Protein AF-A0AAX1TVB1-F1 (afdb_monomer_lite)

Structure (mmCIF, N/CA/C/O backbone):
data_AF-A0AAX1TVB1-F1
#
_entry.id   AF-A0AAX1TVB1-F1
#
loop_
_atom_site.group_PDB
_atom_site.id
_atom_site.type_symbol
_atom_site.label_atom_id
_atom_site.label_alt_id
_atom_site.label_comp_id
_atom_site.label_asym_id
_atom_site.label_entity_id
_atom_site.label_seq_id
_atom_site.pdbx_PDB_ins_code
_atom_site.Cartn_x
_atom_site.Cartn_y
_atom_site.Cartn_z
_atom_site.occupancy
_atom_site.B_iso_or_equiv
_atom_site.auth_seq_id
_atom_site.auth_comp_id
_atom_site.auth_asym_id
_atom_site.auth_atom_id
_atom_site.pdbx_PDB_model_num
ATOM 1 N N . MET A 1 1 ? 6.735 -34.159 29.249 1.00 40.66 1 MET A N 1
ATOM 2 C CA . MET A 1 1 ? 6.023 -34.381 27.971 1.00 40.66 1 MET A CA 1
ATOM 3 C C . MET A 1 1 ? 5.831 -33.044 27.281 1.00 40.66 1 MET A C 1
ATOM 5 O O . MET A 1 1 ? 5.299 -32.122 27.881 1.00 40.66 1 MET A O 1
ATOM 9 N N . LYS A 1 2 ? 6.377 -32.949 26.067 1.00 43.09 2 LYS A N 1
ATOM 10 C CA . LYS A 1 2 ? 6.457 -31.773 25.194 1.00 43.09 2 LYS A CA 1
ATOM 11 C C . LYS A 1 2 ? 5.076 -31.185 24.903 1.00 43.09 2 LYS A C 1
ATOM 13 O O . LYS A 1 2 ? 4.236 -31.921 24.396 1.00 43.09 2 LYS A O 1
ATOM 18 N N . LYS A 1 3 ? 4.893 -29.876 25.091 1.00 43.88 3 LYS A N 1
ATOM 19 C CA . LYS A 1 3 ? 3.919 -29.081 24.323 1.00 43.88 3 LYS A CA 1
ATOM 20 C C . LYS A 1 3 ? 4.530 -27.722 23.971 1.00 43.88 3 LYS A C 1
ATOM 22 O O . LYS A 1 3 ? 4.463 -26.769 24.728 1.00 43.88 3 LYS A O 1
ATOM 27 N N . LEU A 1 4 ? 5.207 -27.762 22.823 1.00 43.19 4 LEU A N 1
ATOM 28 C CA . LEU A 1 4 ? 5.405 -26.709 21.830 1.00 43.19 4 LEU A CA 1
ATOM 29 C C . LEU 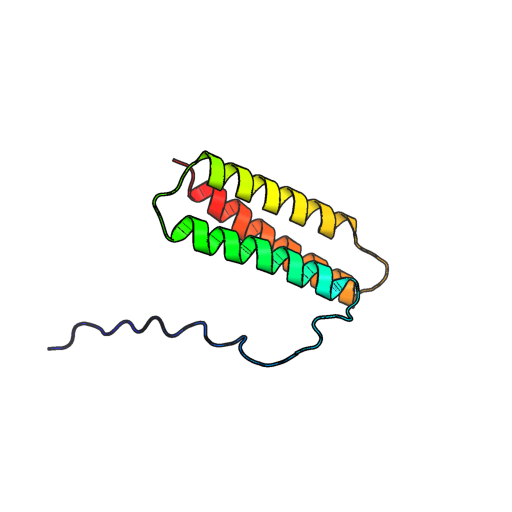A 1 4 ? 5.793 -25.304 22.322 1.00 43.19 4 LEU A C 1
ATOM 31 O O . LEU A 1 4 ? 4.976 -24.397 22.436 1.00 43.19 4 LEU A O 1
ATOM 35 N N . LEU A 1 5 ? 7.109 -25.114 22.401 1.00 46.47 5 LEU A N 1
ATOM 36 C CA . LEU A 1 5 ? 7.774 -23.939 21.843 1.00 46.47 5 LEU A CA 1
ATOM 37 C C . LEU A 1 5 ? 7.309 -23.733 20.389 1.00 46.47 5 LEU A C 1
ATOM 39 O O . LEU A 1 5 ? 7.795 -24.419 19.490 1.00 46.47 5 LEU A O 1
ATOM 43 N N . ILE A 1 6 ? 6.390 -22.800 20.146 1.00 51.59 6 ILE A N 1
ATOM 44 C CA . ILE A 1 6 ? 6.279 -22.154 18.832 1.00 51.59 6 ILE A CA 1
ATOM 45 C C . ILE A 1 6 ? 7.033 -20.836 18.945 1.00 51.59 6 ILE A C 1
ATOM 47 O O . ILE A 1 6 ? 6.487 -19.784 19.262 1.00 51.59 6 ILE A O 1
ATOM 51 N N . MET A 1 7 ? 8.340 -20.947 18.724 1.00 44.00 7 MET A N 1
ATOM 52 C CA . MET A 1 7 ? 9.188 -19.843 18.310 1.00 44.00 7 MET A CA 1
ATOM 53 C C . MET A 1 7 ? 8.590 -19.259 17.026 1.00 44.00 7 MET A C 1
ATOM 55 O O . MET A 1 7 ? 8.747 -19.841 15.952 1.00 44.00 7 MET A O 1
ATOM 59 N N . ILE A 1 8 ? 7.917 -18.110 17.112 1.00 52.91 8 ILE A N 1
ATOM 60 C CA . ILE A 1 8 ? 7.695 -17.252 15.943 1.00 52.91 8 ILE A CA 1
ATOM 61 C C . ILE A 1 8 ? 9.048 -16.606 15.631 1.00 52.91 8 ILE A C 1
ATOM 63 O O . ILE A 1 8 ? 9.350 -15.475 15.993 1.00 52.91 8 ILE A O 1
ATOM 67 N N . ALA A 1 9 ? 9.904 -17.412 15.010 1.00 48.25 9 ALA A N 1
ATOM 68 C CA . ALA A 1 9 ? 11.192 -17.045 14.454 1.00 48.25 9 ALA A CA 1
ATOM 69 C C . ALA A 1 9 ? 11.077 -17.064 12.927 1.00 48.25 9 ALA A C 1
ATOM 71 O O . ALA A 1 9 ? 11.721 -17.863 12.263 1.00 48.25 9 ALA A O 1
ATOM 72 N N . ILE A 1 10 ? 10.216 -16.204 12.381 1.00 53.50 10 ILE A N 1
ATOM 73 C CA . ILE A 1 10 ? 10.246 -15.749 10.984 1.00 53.50 10 ILE A CA 1
ATOM 74 C C . ILE A 1 10 ? 9.670 -14.326 11.040 1.00 53.50 10 ILE A C 1
ATOM 76 O O . ILE A 1 10 ? 8.468 -14.156 11.183 1.00 53.50 10 ILE A O 1
ATOM 80 N N . LEU A 1 11 ? 10.483 -13.272 11.141 1.00 44.62 11 LEU A N 1
ATOM 81 C CA . LEU A 1 11 ? 10.937 -12.559 9.945 1.00 44.62 11 LEU A CA 1
ATOM 82 C C . LEU A 1 11 ? 12.163 -11.660 10.238 1.00 44.62 11 LEU A C 1
ATOM 84 O O . LEU A 1 11 ? 12.177 -10.470 9.941 1.00 44.62 11 LEU A O 1
ATOM 88 N N . MET A 1 12 ? 13.242 -12.220 10.788 1.00 46.50 12 MET A N 1
ATOM 89 C CA . MET A 1 12 ? 14.567 -11.605 10.628 1.00 46.50 12 MET A CA 1
ATOM 90 C C . MET A 1 12 ? 15.163 -12.062 9.294 1.00 46.50 12 MET A C 1
ATOM 92 O O . MET A 1 12 ? 15.974 -12.975 9.278 1.00 46.50 12 MET A O 1
ATOM 96 N N . MET A 1 13 ? 14.727 -11.470 8.175 1.00 50.28 13 MET A N 1
ATOM 97 C CA . MET A 1 13 ? 15.453 -11.493 6.889 1.00 50.28 13 MET A CA 1
ATOM 98 C C . MET A 1 13 ? 15.118 -10.271 6.011 1.00 50.28 13 MET A C 1
ATOM 100 O O . MET A 1 13 ? 14.850 -10.399 4.825 1.00 50.28 13 MET A O 1
ATOM 104 N N . THR A 1 14 ? 15.183 -9.067 6.588 1.00 53.97 14 THR A N 1
ATOM 105 C CA . THR A 1 14 ? 15.621 -7.847 5.869 1.00 53.97 14 THR A CA 1
ATOM 106 C C . THR A 1 14 ? 16.378 -6.926 6.830 1.00 53.97 14 THR A C 1
ATOM 108 O O . THR A 1 14 ? 16.078 -5.744 6.966 1.00 53.97 14 THR A O 1
ATOM 111 N N . GLY A 1 15 ? 17.333 -7.493 7.563 1.00 53.50 15 GLY A N 1
ATOM 112 C CA . GLY A 1 15 ? 18.345 -6.736 8.287 1.00 53.50 15 GLY A CA 1
ATOM 113 C C . GLY A 1 15 ? 19.675 -6.891 7.570 1.00 53.50 15 GLY A C 1
ATOM 114 O O . GLY A 1 15 ? 20.463 -7.724 7.984 1.00 53.50 15 GLY A O 1
ATOM 115 N N . CYS A 1 16 ? 19.880 -6.138 6.487 1.00 40.97 16 CYS A N 1
ATOM 116 C CA . CYS A 1 16 ? 21.195 -5.801 5.936 1.00 40.97 16 CYS A CA 1
ATOM 117 C C . CYS A 1 16 ? 21.055 -4.553 5.047 1.00 40.97 16 CYS A C 1
ATOM 119 O O . CYS A 1 16 ? 20.421 -4.595 3.998 1.00 40.97 16 CYS A O 1
ATOM 121 N N . SER A 1 17 ? 21.673 -3.467 5.514 1.00 43.19 17 SER A N 1
ATOM 122 C CA . SER A 1 17 ? 22.474 -2.540 4.705 1.00 43.19 17 SER A CA 1
ATOM 123 C C . SER A 1 17 ? 21.771 -1.739 3.599 1.00 43.19 17 SER A C 1
ATOM 125 O O . SER A 1 17 ? 21.630 -2.187 2.469 1.00 43.19 17 SER A O 1
ATOM 127 N N . ASN A 1 18 ? 21.443 -0.477 3.890 1.00 35.69 18 ASN A N 1
ATOM 128 C CA . ASN A 1 18 ? 22.297 0.615 3.415 1.00 35.69 18 ASN A CA 1
ATOM 129 C C . ASN A 1 18 ? 21.849 1.967 3.964 1.00 35.69 18 ASN A C 1
ATOM 131 O O . ASN A 1 18 ? 20.707 2.408 3.825 1.00 35.69 18 ASN A O 1
ATOM 135 N N . LEU A 1 19 ? 22.835 2.649 4.526 1.00 39.88 19 LEU A N 1
ATOM 136 C CA . LEU A 1 19 ? 22.839 4.035 4.954 1.00 39.88 19 LEU A CA 1
ATOM 137 C C . LEU A 1 19 ? 22.839 4.993 3.743 1.00 39.88 19 LEU A C 1
ATOM 139 O O . LEU A 1 19 ? 23.439 6.055 3.797 1.00 39.88 19 LEU A O 1
ATOM 143 N N . ASP A 1 20 ? 22.132 4.665 2.659 1.00 40.44 20 ASP A N 1
ATOM 144 C CA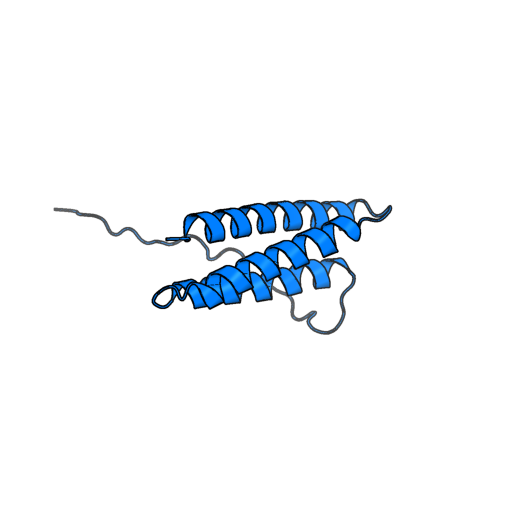 . ASP A 1 20 ? 21.981 5.538 1.488 1.00 40.44 20 ASP A CA 1
ATOM 145 C C . ASP A 1 20 ? 20.888 6.589 1.730 1.00 40.44 20 ASP A C 1
ATOM 147 O O . ASP A 1 20 ? 20.232 7.038 0.802 1.00 40.44 20 ASP A O 1
ATOM 151 N N . PHE A 1 21 ? 20.604 6.960 2.984 1.00 46.69 21 PHE A N 1
ATOM 152 C CA . PHE A 1 21 ? 19.366 7.602 3.448 1.00 46.69 21 PHE A CA 1
ATOM 153 C C . PHE A 1 21 ? 19.024 8.946 2.761 1.00 46.69 21 PHE A C 1
ATOM 155 O O . PHE A 1 21 ? 17.837 9.225 2.589 1.00 46.69 21 PHE A O 1
ATOM 162 N N . PHE A 1 22 ? 19.986 9.685 2.194 1.00 39.06 22 PHE A N 1
ATOM 163 C CA . PHE A 1 22 ? 19.747 11.030 1.631 1.00 39.06 22 PHE A CA 1
ATOM 164 C C . PHE A 1 22 ? 19.975 11.219 0.122 1.00 39.06 22 PHE A C 1
ATOM 166 O O . PHE A 1 22 ? 19.750 12.311 -0.388 1.00 39.06 22 PHE A O 1
ATOM 173 N N . GLY A 1 23 ? 20.322 10.169 -0.620 1.00 47.19 23 GLY A N 1
ATOM 174 C CA . GLY A 1 23 ? 20.204 10.151 -2.081 1.00 47.19 23 GLY A CA 1
ATOM 175 C C . GLY A 1 23 ? 19.247 9.035 -2.472 1.00 47.19 23 GLY A C 1
ATOM 176 O O . GLY A 1 23 ? 19.246 7.982 -1.838 1.00 47.19 23 GLY A O 1
ATOM 177 N N . GLY A 1 24 ? 18.375 9.201 -3.458 1.00 52.97 24 GLY A N 1
ATOM 178 C CA . GLY A 1 24 ? 17.724 8.004 -3.985 1.00 52.97 24 GLY A CA 1
ATOM 179 C C . GLY A 1 24 ? 16.539 8.265 -4.873 1.00 52.97 24 GLY A C 1
ATOM 180 O O . GLY A 1 24 ? 15.578 8.912 -4.469 1.00 52.97 24 GLY A O 1
ATOM 181 N N . GLY A 1 25 ? 16.640 7.719 -6.081 1.00 76.94 25 GLY A N 1
ATOM 182 C CA . GLY A 1 25 ? 15.662 7.846 -7.146 1.00 76.94 25 GLY A CA 1
ATOM 183 C C . GLY A 1 25 ? 14.269 7.314 -6.807 1.00 76.94 25 GLY A C 1
ATOM 184 O O . GLY A 1 25 ? 13.957 6.877 -5.698 1.00 76.94 25 GLY A O 1
ATOM 185 N N . LYS A 1 26 ? 13.409 7.362 -7.824 1.00 85.50 26 LYS A N 1
ATOM 186 C CA . LYS A 1 26 ? 11.959 7.142 -7.728 1.00 85.50 26 LYS A CA 1
ATOM 187 C C . LYS A 1 26 ? 11.576 5.842 -7.006 1.00 85.50 26 LYS A C 1
ATOM 189 O O . LYS A 1 26 ? 10.594 5.839 -6.269 1.00 85.50 26 LYS A O 1
ATOM 194 N N . GLU A 1 27 ? 12.352 4.769 -7.155 1.00 89.06 27 GLU A N 1
ATOM 195 C CA . GLU A 1 27 ? 12.121 3.494 -6.461 1.00 89.06 27 GLU A CA 1
ATOM 196 C C . GLU A 1 27 ? 12.214 3.615 -4.944 1.00 89.06 27 GLU A C 1
ATOM 198 O O . GLU A 1 27 ? 11.348 3.131 -4.221 1.00 89.06 27 GLU A O 1
ATOM 203 N N . LYS A 1 28 ? 13.245 4.294 -4.439 1.00 89.88 28 LYS A N 1
ATOM 204 C CA . LYS A 1 28 ? 13.446 4.450 -2.999 1.00 89.88 28 LYS A CA 1
ATOM 205 C C . LYS A 1 28 ? 12.281 5.197 -2.365 1.00 89.88 28 LYS A C 1
ATOM 207 O O . LYS A 1 28 ? 11.859 4.845 -1.268 1.00 89.88 28 LYS A O 1
ATOM 212 N N . ASN A 1 29 ? 11.722 6.183 -3.069 1.00 91.69 29 ASN A N 1
ATOM 213 C CA . ASN A 1 29 ? 10.535 6.882 -2.594 1.00 91.69 29 ASN A CA 1
ATOM 214 C C . ASN A 1 29 ? 9.324 5.939 -2.476 1.00 91.69 29 ASN A C 1
ATOM 216 O O . ASN A 1 29 ? 8.657 5.940 -1.443 1.00 91.69 29 ASN A O 1
ATOM 220 N N . VAL A 1 30 ? 9.095 5.079 -3.480 1.00 94.81 30 VAL A N 1
ATOM 221 C CA . VAL A 1 30 ? 8.044 4.041 -3.440 1.00 94.81 30 VAL A CA 1
ATOM 222 C C . VAL A 1 30 ? 8.217 3.152 -2.206 1.00 94.81 30 VAL A C 1
ATOM 224 O O . VAL A 1 30 ? 7.261 2.976 -1.447 1.00 94.81 30 VAL A O 1
ATOM 227 N N . LYS A 1 31 ? 9.436 2.651 -1.961 1.00 95.25 31 LYS A N 1
ATOM 228 C CA . LYS A 1 31 ? 9.737 1.773 -0.818 1.00 95.25 31 LYS A CA 1
ATOM 229 C C . LYS A 1 31 ? 9.552 2.491 0.523 1.00 95.25 31 LYS A C 1
ATOM 231 O O . LYS A 1 31 ? 8.897 1.964 1.417 1.00 95.25 31 LYS A O 1
ATOM 236 N N . ASN A 1 32 ? 10.085 3.706 0.653 1.00 95.19 32 ASN A N 1
ATOM 237 C CA . ASN A 1 32 ? 10.055 4.478 1.896 1.00 95.19 32 ASN A CA 1
ATOM 238 C C . ASN A 1 32 ? 8.637 4.844 2.332 1.00 95.19 32 ASN A C 1
ATOM 240 O O . ASN A 1 32 ? 8.302 4.729 3.511 1.00 95.19 32 ASN A O 1
ATOM 244 N N . GLU A 1 33 ? 7.803 5.306 1.403 1.00 96.19 33 GLU A N 1
ATOM 245 C CA . GLU A 1 33 ? 6.421 5.648 1.724 1.00 96.19 33 GLU A CA 1
ATOM 246 C C . GLU A 1 33 ? 5.619 4.421 2.170 1.00 96.19 33 GLU A C 1
ATOM 248 O O . GLU A 1 33 ? 4.918 4.486 3.181 1.00 96.19 33 GLU A O 1
ATOM 253 N N . TYR A 1 34 ? 5.783 3.283 1.487 1.00 97.88 34 TYR A N 1
ATOM 254 C CA . TYR A 1 34 ? 5.151 2.030 1.898 1.00 97.88 34 TYR A CA 1
ATOM 255 C C . TYR A 1 34 ? 5.593 1.584 3.293 1.00 97.88 34 TYR A C 1
ATOM 257 O O . TYR A 1 34 ? 4.760 1.175 4.103 1.00 97.88 34 TYR A O 1
ATOM 265 N N . SER A 1 35 ? 6.891 1.676 3.599 1.00 97.12 35 SER A N 1
ATOM 266 C CA . SER A 1 35 ? 7.411 1.314 4.921 1.00 97.12 35 SER A CA 1
ATOM 267 C C . SER A 1 35 ? 6.794 2.174 6.023 1.00 97.12 35 SER A C 1
ATOM 269 O O . SER A 1 35 ? 6.402 1.644 7.059 1.00 97.12 35 SER A O 1
ATOM 271 N N . LYS A 1 36 ? 6.613 3.482 5.792 1.00 97.31 36 LYS A N 1
ATOM 272 C CA . LYS A 1 36 ? 5.927 4.369 6.749 1.00 97.31 36 LYS A CA 1
ATOM 273 C C . LYS A 1 36 ? 4.479 3.941 6.999 1.00 97.31 36 LYS A C 1
ATOM 275 O O . LYS A 1 36 ? 4.032 3.974 8.143 1.00 97.31 36 LYS A O 1
ATOM 280 N N . LEU A 1 37 ? 3.750 3.541 5.955 1.00 98.00 37 LEU A N 1
ATOM 281 C CA . LEU A 1 37 ? 2.382 3.032 6.098 1.00 98.00 37 LEU A CA 1
ATOM 282 C C . LEU A 1 37 ? 2.343 1.681 6.819 1.00 98.00 37 LEU A C 1
ATOM 284 O O . LEU A 1 37 ? 1.482 1.470 7.667 1.00 98.00 37 LEU A O 1
ATOM 288 N N . SER A 1 38 ? 3.302 0.798 6.542 1.00 95.88 38 SER A N 1
ATOM 289 C CA . SER A 1 38 ? 3.402 -0.507 7.209 1.00 95.88 38 SER A CA 1
ATOM 290 C C . SER A 1 38 ? 3.675 -0.360 8.707 1.00 95.88 38 SER A C 1
ATOM 292 O O . SER A 1 38 ? 2.959 -0.950 9.501 1.00 95.88 38 SER A O 1
ATOM 294 N N . ILE A 1 39 ? 4.595 0.524 9.105 1.00 97.06 39 ILE A N 1
ATOM 295 C CA . ILE A 1 39 ? 4.857 0.821 10.526 1.00 97.06 39 ILE A CA 1
ATOM 296 C C . ILE A 1 39 ? 3.603 1.363 11.225 1.00 97.06 39 ILE A C 1
ATOM 298 O O . ILE A 1 39 ? 3.351 1.072 12.391 1.00 97.06 39 ILE A O 1
ATOM 302 N N . ARG A 1 40 ? 2.798 2.176 10.530 1.00 95.81 40 ARG A N 1
ATOM 303 C CA . ARG A 1 40 ? 1.526 2.665 11.080 1.00 95.81 40 ARG A CA 1
ATOM 304 C C . ARG A 1 40 ? 0.507 1.546 11.271 1.00 95.81 40 ARG A C 1
ATOM 306 O O . ARG A 1 40 ? -0.269 1.635 12.215 1.00 95.81 40 ARG A O 1
ATOM 313 N N . LEU A 1 41 ? 0.501 0.538 10.397 1.00 95.31 41 LEU A N 1
ATOM 314 C CA . LEU A 1 41 ? -0.326 -0.653 10.579 1.00 95.31 41 LEU A CA 1
ATOM 315 C C . LEU A 1 41 ? 0.133 -1.439 11.801 1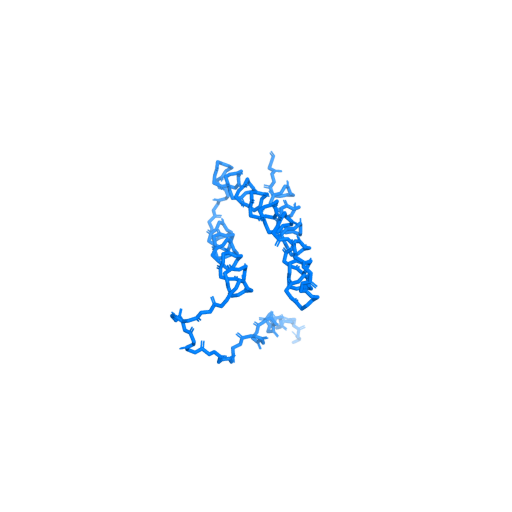.00 95.31 41 LEU A C 1
ATOM 317 O O . LEU A 1 41 ? -0.700 -1.764 12.631 1.00 95.31 41 LEU A O 1
ATOM 321 N N . ASP A 1 42 ? 1.435 -1.670 11.950 1.00 94.06 42 ASP A N 1
ATOM 322 C CA . ASP A 1 42 ? 1.969 -2.393 13.107 1.00 94.06 42 ASP A CA 1
ATOM 323 C C . ASP A 1 42 ? 1.550 -1.702 14.420 1.00 94.06 42 ASP A C 1
ATOM 325 O O . ASP A 1 42 ? 0.984 -2.342 15.300 1.00 94.06 42 ASP A O 1
ATOM 329 N N . ARG A 1 43 ? 1.665 -0.367 14.491 1.00 93.94 43 ARG A N 1
ATOM 330 C CA . ARG A 1 43 ? 1.197 0.436 15.639 1.00 93.94 43 ARG A CA 1
ATOM 331 C C . ARG A 1 43 ? -0.313 0.405 15.863 1.00 93.94 43 ARG A C 1
ATOM 333 O O . ARG A 1 43 ? -0.762 0.535 16.997 1.00 93.94 43 ARG A O 1
ATOM 340 N N . LEU A 1 44 ? -1.106 0.299 14.794 1.00 94.00 44 LEU A N 1
ATOM 341 C CA . LEU A 1 44 ? -2.558 0.147 14.911 1.00 94.00 44 LEU A CA 1
ATOM 342 C C . LEU A 1 44 ? -2.902 -1.177 15.607 1.00 94.00 44 LEU A C 1
ATOM 344 O O . LEU A 1 44 ? -3.841 -1.206 16.390 1.00 94.00 44 LEU A O 1
ATOM 348 N N . MET A 1 45 ? -2.125 -2.231 15.341 1.00 92.00 45 MET A N 1
ATOM 349 C CA . MET A 1 45 ? -2.328 -3.569 15.904 1.00 92.00 45 MET A CA 1
ATOM 350 C C . MET A 1 45 ? -1.800 -3.731 17.337 1.00 92.00 45 MET A C 1
ATOM 352 O O . MET A 1 45 ? -2.114 -4.726 17.984 1.00 92.00 45 MET A O 1
ATOM 356 N N . GLU A 1 46 ? -0.990 -2.795 17.839 1.00 92.88 46 GLU A N 1
ATOM 357 C CA . GLU A 1 46 ? -0.437 -2.846 19.204 1.00 92.88 46 GLU A CA 1
ATOM 358 C C . GLU A 1 46 ? -1.491 -2.591 20.295 1.00 92.88 46 GLU A C 1
ATOM 360 O O . GLU A 1 46 ? -1.288 -2.981 21.443 1.00 92.88 46 GLU A O 1
ATOM 365 N N . ASN A 1 47 ? -2.600 -1.928 19.959 1.00 88.69 47 ASN A N 1
ATOM 366 C CA . ASN A 1 47 ? -3.655 -1.546 20.898 1.00 88.69 47 ASN A CA 1
ATOM 367 C C . ASN A 1 47 ? -5.030 -1.968 20.361 1.00 88.69 47 ASN A C 1
ATOM 369 O O . ASN A 1 47 ? -5.144 -2.473 19.246 1.00 88.69 47 ASN A O 1
ATOM 373 N N . GLU A 1 48 ? -6.086 -1.729 21.143 1.00 90.69 48 GLU A N 1
ATOM 374 C CA . GLU A 1 48 ? -7.461 -1.876 20.659 1.00 90.69 48 GLU A CA 1
ATOM 375 C C . GLU A 1 48 ? -7.676 -1.053 19.379 1.00 90.69 48 GLU A C 1
ATOM 377 O O . GLU A 1 48 ? -7.285 0.119 19.284 1.00 90.69 48 GLU A O 1
ATOM 382 N N . ILE A 1 49 ? -8.279 -1.690 18.373 1.00 90.94 49 ILE A N 1
ATOM 383 C CA . ILE A 1 49 ? -8.425 -1.104 17.045 1.00 90.94 49 ILE A CA 1
ATOM 384 C C . ILE A 1 49 ? -9.444 0.029 17.116 1.00 90.94 49 ILE A C 1
ATOM 386 O O . ILE A 1 49 ? -10.647 -0.166 17.248 1.00 90.94 49 ILE A O 1
ATOM 390 N N . ASN A 1 50 ? -8.952 1.255 16.964 1.00 93.25 50 ASN A N 1
ATOM 391 C CA . ASN A 1 50 ? -9.813 2.410 16.783 1.00 93.25 50 ASN A CA 1
ATOM 392 C C . ASN A 1 50 ? -10.266 2.499 15.316 1.00 93.25 50 ASN A C 1
ATOM 394 O O . ASN A 1 50 ? -9.449 2.789 14.435 1.00 93.25 50 ASN A O 1
ATOM 398 N N . GLU A 1 51 ? -11.566 2.325 15.060 1.00 94.62 51 GLU A N 1
ATOM 399 C CA . GLU A 1 51 ? -12.126 2.282 13.699 1.00 94.62 51 GLU A CA 1
ATOM 400 C C . GLU A 1 51 ? -11.792 3.529 12.863 1.00 94.62 51 GLU A C 1
ATOM 402 O O . GLU A 1 51 ? -11.461 3.428 11.683 1.00 94.62 51 GLU A O 1
ATOM 407 N N . LYS A 1 52 ? -11.766 4.723 13.471 1.00 94.81 52 LYS A N 1
ATOM 408 C CA . LYS A 1 52 ? -11.388 5.959 12.764 1.00 94.81 52 LYS A CA 1
ATOM 409 C C . LYS A 1 52 ? -9.935 5.914 12.280 1.00 94.81 52 LYS A C 1
ATOM 411 O O . LYS A 1 52 ? -9.636 6.371 11.175 1.00 94.81 52 LYS A O 1
ATOM 416 N N . ASN A 1 53 ? -9.026 5.378 13.093 1.00 95.25 53 ASN A N 1
ATOM 417 C CA . ASN A 1 53 ? -7.617 5.242 12.725 1.00 95.25 53 ASN A CA 1
ATOM 418 C C . ASN A 1 53 ? -7.406 4.142 11.678 1.00 95.25 53 ASN A C 1
ATOM 420 O O . ASN A 1 53 ? -6.637 4.354 10.737 1.00 95.25 53 ASN A O 1
ATOM 424 N N . ARG A 1 54 ? -8.114 3.012 11.809 1.00 96.75 54 ARG A N 1
ATOM 425 C CA . ARG A 1 54 ? -8.123 1.917 10.829 1.00 96.75 54 ARG A CA 1
ATOM 426 C C . ARG A 1 54 ? -8.603 2.406 9.461 1.00 96.75 54 ARG A C 1
ATOM 428 O O . ARG A 1 54 ? -7.869 2.272 8.483 1.00 96.75 54 ARG A O 1
ATOM 435 N N . ALA A 1 55 ? -9.762 3.067 9.408 1.00 97.25 55 ALA A N 1
ATOM 436 C CA . ALA A 1 55 ? -10.338 3.624 8.182 1.00 97.25 55 ALA A CA 1
ATOM 437 C C . ALA A 1 55 ? -9.411 4.642 7.508 1.00 97.25 55 ALA A C 1
ATOM 439 O O . ALA A 1 55 ? -9.191 4.590 6.298 1.00 97.25 55 ALA A O 1
ATOM 440 N N . LYS A 1 56 ? -8.798 5.538 8.292 1.00 97.69 56 LYS A N 1
ATOM 441 C CA . LYS A 1 56 ? -7.818 6.495 7.766 1.00 97.69 56 LYS A CA 1
ATOM 442 C C . LYS A 1 56 ? -6.594 5.792 7.177 1.00 97.69 56 LYS A C 1
ATOM 444 O O . LYS A 1 56 ? -6.087 6.204 6.138 1.00 97.69 56 LYS A O 1
ATOM 449 N N . LEU A 1 57 ? -6.094 4.749 7.839 1.00 97.81 57 LEU A N 1
ATOM 450 C CA . LEU A 1 57 ? -4.945 4.001 7.340 1.00 97.81 57 LEU A CA 1
ATOM 451 C C . LEU A 1 57 ? -5.280 3.223 6.059 1.00 97.81 57 LEU A C 1
ATOM 453 O O . LEU A 1 57 ? -4.446 3.171 5.157 1.00 97.81 57 LEU A O 1
ATOM 457 N N . GLU A 1 58 ? -6.493 2.676 5.948 1.00 98.25 58 GLU A N 1
ATOM 458 C CA . GLU A 1 58 ? -6.990 2.059 4.712 1.00 98.25 58 GLU A CA 1
ATOM 459 C C . GLU A 1 58 ? -6.982 3.070 3.560 1.00 98.25 58 GLU A C 1
ATOM 461 O O . GLU A 1 58 ? -6.403 2.807 2.505 1.00 98.25 58 GLU A O 1
ATOM 466 N N . GLU A 1 59 ? -7.553 4.257 3.784 1.00 98.38 59 GLU A N 1
ATOM 467 C CA . GLU A 1 59 ? -7.582 5.335 2.795 1.00 98.38 59 GLU A CA 1
ATOM 468 C C . GLU A 1 59 ? -6.166 5.754 2.366 1.00 98.38 59 GLU A C 1
ATOM 470 O O . GLU A 1 59 ? -5.898 5.947 1.177 1.00 98.38 59 GLU A O 1
ATOM 475 N N . ASP A 1 60 ? -5.234 5.851 3.315 1.00 98.50 60 ASP A N 1
ATOM 476 C CA . ASP A 1 60 ? -3.842 6.196 3.035 1.00 98.50 60 ASP A CA 1
ATOM 477 C C . ASP A 1 60 ? -3.143 5.127 2.177 1.00 98.50 60 ASP A C 1
ATOM 479 O O . ASP A 1 60 ? -2.413 5.472 1.240 1.00 98.50 60 ASP A O 1
ATOM 483 N N . PHE A 1 61 ? -3.391 3.836 2.431 1.00 98.50 61 PHE A N 1
ATOM 484 C CA . PHE A 1 61 ? -2.894 2.759 1.569 1.00 98.50 61 PHE A CA 1
ATOM 485 C C . PHE A 1 61 ? -3.514 2.809 0.166 1.00 98.50 61 PHE A C 1
ATOM 487 O O . PHE A 1 61 ? -2.785 2.640 -0.814 1.00 98.50 61 PHE A O 1
ATOM 494 N N . VAL A 1 62 ? -4.817 3.088 0.042 1.00 98.50 62 VAL A N 1
ATOM 495 C CA . VAL A 1 62 ? -5.494 3.254 -1.259 1.00 98.50 62 VAL A CA 1
ATOM 496 C C . VAL A 1 62 ? -4.891 4.425 -2.040 1.00 98.50 62 VAL A C 1
ATOM 498 O O . VAL A 1 62 ? -4.549 4.280 -3.218 1.00 98.50 62 VAL A O 1
ATOM 501 N N . LYS A 1 63 ? -4.699 5.577 -1.387 1.00 98.44 63 LYS A N 1
ATOM 502 C CA . LYS A 1 63 ? -4.067 6.765 -1.980 1.00 98.44 63 LYS A CA 1
ATOM 503 C C . LYS A 1 63 ? -2.648 6.470 -2.451 1.00 98.44 63 LYS A C 1
ATOM 505 O O . LYS A 1 63 ? -2.301 6.809 -3.583 1.00 98.44 63 LYS A O 1
ATOM 510 N N . TYR A 1 64 ? -1.842 5.814 -1.616 1.00 98.25 64 TYR A N 1
ATOM 511 C CA . TYR A 1 64 ? -0.488 5.399 -1.977 1.00 98.25 64 TYR A CA 1
ATOM 512 C C . TYR A 1 64 ? -0.491 4.472 -3.197 1.00 98.25 64 TYR A C 1
ATOM 514 O O . TYR A 1 64 ? 0.182 4.769 -4.185 1.00 98.25 64 TYR A O 1
ATOM 522 N N . ARG A 1 65 ? -1.293 3.401 -3.162 1.00 98.00 65 ARG A N 1
ATOM 523 C CA . ARG A 1 65 ? -1.409 2.406 -4.236 1.00 98.00 65 ARG A CA 1
ATOM 524 C C . ARG A 1 65 ? -1.781 3.057 -5.565 1.00 98.00 65 ARG A C 1
ATOM 526 O O . ARG A 1 65 ? -1.122 2.813 -6.572 1.00 98.00 65 ARG A O 1
ATOM 533 N N . ASN A 1 66 ? -2.784 3.934 -5.567 1.00 97.94 66 ASN A N 1
ATOM 534 C CA . ASN A 1 66 ? -3.201 4.650 -6.772 1.00 97.94 66 ASN A CA 1
ATOM 535 C C . ASN A 1 66 ? -2.113 5.607 -7.276 1.00 97.94 66 ASN A C 1
ATOM 537 O O . ASN A 1 66 ? -1.850 5.656 -8.477 1.00 97.94 66 ASN A O 1
ATOM 541 N N . LYS A 1 67 ? -1.435 6.323 -6.370 1.00 96.94 67 LYS A N 1
ATOM 542 C CA . LYS A 1 67 ? -0.337 7.227 -6.729 1.00 96.94 67 LYS A CA 1
ATOM 543 C C . LYS A 1 67 ? 0.795 6.490 -7.444 1.00 96.94 67 LYS A C 1
ATOM 545 O O . LYS A 1 67 ? 1.228 6.948 -8.497 1.00 96.94 67 LYS A O 1
ATOM 550 N N . ILE A 1 68 ? 1.270 5.372 -6.890 1.00 96.38 68 ILE A N 1
ATOM 551 C CA . ILE A 1 68 ? 2.387 4.629 -7.491 1.00 96.38 68 ILE A CA 1
ATOM 552 C C . ILE A 1 68 ? 1.965 3.880 -8.758 1.00 96.38 68 ILE A C 1
ATOM 554 O O . ILE A 1 68 ? 2.741 3.779 -9.699 1.00 96.38 68 ILE A O 1
ATOM 558 N N . ASN A 1 69 ? 0.722 3.401 -8.837 1.00 95.56 69 ASN A N 1
ATOM 559 C CA . ASN A 1 69 ? 0.228 2.748 -10.046 1.00 95.56 69 ASN A CA 1
ATOM 560 C C . ASN A 1 69 ? 0.200 3.724 -11.235 1.00 95.56 69 ASN A C 1
ATOM 562 O O . ASN A 1 69 ? 0.543 3.358 -12.356 1.00 95.56 69 ASN A O 1
ATOM 566 N N . ASN A 1 70 ? -0.136 4.988 -10.970 1.00 94.56 70 ASN A N 1
ATOM 567 C CA . ASN A 1 70 ? -0.158 6.050 -11.974 1.00 94.56 70 ASN A CA 1
ATOM 568 C C . ASN A 1 70 ? 1.233 6.615 -12.304 1.00 94.56 70 ASN A C 1
ATOM 570 O O . ASN A 1 70 ? 1.355 7.404 -13.237 1.00 94.56 70 ASN A O 1
ATOM 574 N N . SER A 1 71 ? 2.286 6.242 -11.566 1.00 90.88 71 SER A N 1
ATOM 575 C CA . SER A 1 71 ? 3.642 6.752 -11.799 1.00 90.88 71 SER A CA 1
ATOM 576 C C . SER A 1 71 ? 4.466 5.902 -12.767 1.00 90.88 71 SER A C 1
ATOM 578 O O . SER A 1 71 ? 5.639 6.213 -12.973 1.00 90.88 71 SER A O 1
ATOM 580 N N . GLY A 1 72 ? 3.882 4.851 -13.357 1.00 85.25 72 GLY A N 1
ATOM 581 C CA . GLY A 1 72 ? 4.544 3.970 -14.321 1.00 85.25 72 GLY A CA 1
ATOM 582 C C . GLY A 1 72 ? 5.197 4.726 -15.486 1.00 85.25 72 GLY A C 1
ATOM 583 O O . GLY A 1 72 ? 4.680 5.729 -15.975 1.00 85.25 72 GLY A O 1
ATOM 584 N N . THR A 1 73 ? 6.360 4.249 -15.932 1.00 87.88 73 THR A N 1
ATOM 585 C CA . THR A 1 73 ? 7.152 4.891 -17.000 1.00 87.88 73 THR A CA 1
ATOM 586 C C . THR A 1 73 ? 7.588 3.876 -18.068 1.00 87.88 73 THR A C 1
ATOM 588 O O . THR A 1 73 ? 7.063 2.769 -18.118 1.00 87.88 73 THR A O 1
ATOM 591 N N . LYS A 1 74 ? 8.540 4.218 -18.951 1.00 89.38 74 LYS A N 1
ATOM 592 C CA . LYS A 1 74 ? 9.166 3.245 -19.875 1.00 89.38 74 LYS A CA 1
ATOM 593 C C . LYS A 1 74 ? 10.225 2.363 -19.192 1.00 89.38 74 LYS A C 1
ATOM 595 O O . LYS A 1 74 ? 10.658 1.375 -19.781 1.00 89.38 74 LYS A O 1
ATOM 600 N N . ASP A 1 75 ? 10.630 2.711 -17.972 1.00 91.62 75 ASP A N 1
ATOM 601 C CA . ASP A 1 75 ? 11.610 1.975 -17.176 1.00 91.62 75 ASP A CA 1
ATOM 602 C C . ASP A 1 75 ? 11.002 0.670 -16.634 1.00 91.62 75 ASP A C 1
ATOM 604 O O . ASP A 1 75 ? 10.061 0.674 -15.834 1.00 91.62 75 ASP A O 1
ATOM 608 N N . LYS A 1 76 ? 11.529 -0.467 -17.105 1.00 92.19 76 LYS A N 1
ATOM 609 C CA . LYS A 1 76 ? 11.030 -1.801 -16.750 1.00 92.19 76 LYS A CA 1
ATOM 610 C C . LYS A 1 76 ? 11.324 -2.175 -15.298 1.00 92.19 76 LYS A C 1
ATOM 612 O O . LYS A 1 76 ? 10.478 -2.841 -14.697 1.00 92.19 76 LYS A O 1
ATOM 617 N N . GLU A 1 77 ? 12.475 -1.771 -14.766 1.00 90.69 77 GLU A N 1
ATOM 618 C CA . GLU A 1 77 ? 12.907 -2.085 -13.399 1.00 90.69 77 GLU A CA 1
ATOM 619 C C . GLU A 1 77 ? 12.062 -1.296 -12.405 1.00 90.69 77 GLU A C 1
ATOM 621 O O . GLU A 1 77 ? 11.388 -1.886 -11.555 1.00 90.69 77 GLU A O 1
ATOM 626 N N . TYR A 1 78 ? 11.932 0.011 -12.638 1.00 91.19 78 TYR A N 1
ATOM 627 C CA . TYR A 1 78 ? 11.044 0.859 -11.852 1.00 91.19 78 TYR A CA 1
ATOM 628 C C . TYR A 1 78 ? 9.597 0.343 -11.869 1.00 91.19 78 TYR A C 1
ATOM 630 O O . TYR A 1 78 ? 8.944 0.241 -10.828 1.00 91.19 78 TYR A O 1
ATOM 6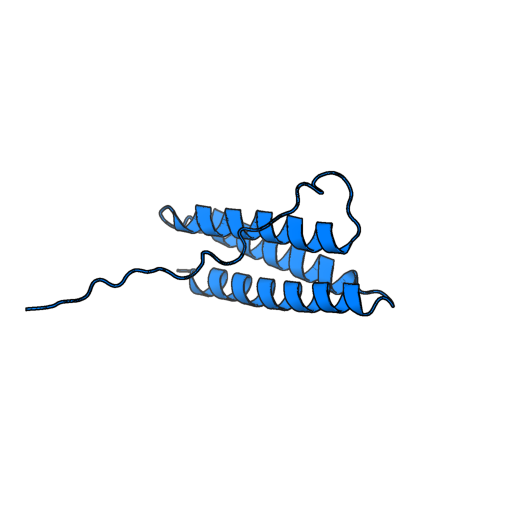38 N N . ASN A 1 79 ? 9.084 -0.042 -13.041 1.00 92.56 79 ASN A N 1
ATOM 639 C CA . ASN A 1 79 ? 7.734 -0.590 -13.150 1.00 92.56 79 ASN A CA 1
ATOM 640 C C . ASN A 1 79 ? 7.575 -1.936 -12.425 1.00 92.56 79 ASN A C 1
ATOM 642 O O . ASN A 1 79 ? 6.473 -2.254 -11.976 1.00 92.56 79 ASN A O 1
ATOM 646 N N . ALA A 1 80 ? 8.634 -2.747 -12.316 1.00 94.25 80 ALA A N 1
ATOM 647 C CA . ALA A 1 80 ? 8.602 -3.970 -11.519 1.00 94.25 80 ALA A CA 1
ATOM 648 C C . ALA A 1 80 ? 8.451 -3.648 -10.027 1.00 94.25 80 ALA A C 1
ATOM 650 O O . ALA A 1 80 ? 7.588 -4.240 -9.375 1.00 94.25 80 ALA A O 1
ATOM 651 N N . VAL A 1 81 ? 9.185 -2.646 -9.531 1.00 94.75 81 VAL A N 1
ATOM 652 C CA . VAL A 1 81 ? 9.030 -2.132 -8.161 1.00 94.75 81 VAL A CA 1
ATOM 653 C C . VAL A 1 81 ? 7.611 -1.605 -7.939 1.00 94.75 81 VAL A C 1
ATOM 655 O O . VAL A 1 81 ? 6.962 -1.981 -6.967 1.00 94.75 81 VAL A O 1
ATOM 658 N N . VAL A 1 82 ? 7.074 -0.794 -8.855 1.00 95.69 82 VAL A N 1
ATOM 659 C CA . VAL A 1 82 ? 5.689 -0.301 -8.757 1.00 95.69 82 VAL A CA 1
ATOM 660 C C . VAL A 1 82 ? 4.694 -1.458 -8.642 1.00 95.69 82 VAL A C 1
ATOM 662 O O . VAL A 1 82 ? 3.885 -1.466 -7.716 1.00 95.69 82 VAL A O 1
ATOM 665 N N . ARG A 1 83 ? 4.765 -2.465 -9.525 1.00 97.25 83 ARG A N 1
ATOM 666 C CA . ARG A 1 83 ? 3.851 -3.623 -9.488 1.00 97.25 83 ARG A CA 1
ATOM 667 C C . ARG A 1 83 ? 3.941 -4.400 -8.177 1.00 97.25 83 ARG A C 1
ATOM 669 O O . ARG A 1 83 ? 2.911 -4.789 -7.627 1.00 97.25 83 ARG A O 1
ATOM 676 N N . GLU A 1 84 ? 5.152 -4.619 -7.670 1.00 97.12 84 GLU A N 1
ATOM 677 C CA . GLU A 1 84 ? 5.365 -5.298 -6.391 1.00 97.12 84 GLU A CA 1
ATOM 678 C C . GLU A 1 84 ? 4.671 -4.552 -5.244 1.00 97.12 84 GLU A C 1
ATOM 680 O O . GLU A 1 84 ? 3.951 -5.157 -4.445 1.00 97.12 84 GLU A O 1
ATOM 685 N N . TYR A 1 85 ? 4.857 -3.234 -5.180 1.00 97.62 85 TYR A N 1
ATOM 686 C CA . TYR A 1 85 ? 4.329 -2.414 -4.097 1.00 97.62 85 TYR A CA 1
ATOM 687 C C . TYR A 1 85 ? 2.824 -2.155 -4.217 1.00 97.62 85 TYR A C 1
ATOM 689 O O . TYR A 1 85 ? 2.154 -2.103 -3.189 1.00 97.62 85 TYR A O 1
ATOM 697 N N . VAL A 1 86 ? 2.264 -2.117 -5.431 1.00 98.06 86 VAL A N 1
ATOM 698 C CA . VAL A 1 86 ? 0.805 -2.157 -5.642 1.00 98.06 86 VAL A CA 1
ATOM 699 C C . VAL A 1 86 ? 0.227 -3.442 -5.048 1.00 98.06 86 VAL A C 1
ATOM 701 O O . VAL A 1 86 ? -0.676 -3.369 -4.219 1.00 98.06 86 VAL A O 1
ATOM 704 N N . ARG A 1 87 ? 0.801 -4.610 -5.376 1.00 98.38 87 ARG A N 1
ATOM 705 C CA . ARG A 1 87 ? 0.331 -5.903 -4.848 1.00 98.38 87 ARG A CA 1
ATOM 706 C C . ARG A 1 87 ? 0.423 -5.969 -3.323 1.00 98.38 87 ARG A C 1
ATOM 708 O O . ARG A 1 87 ? -0.487 -6.461 -2.663 1.00 98.38 87 ARG A O 1
ATOM 715 N N . LYS A 1 88 ? 1.529 -5.484 -2.752 1.00 98.06 88 LYS A N 1
ATOM 716 C CA . LYS A 1 88 ? 1.713 -5.409 -1.296 1.00 98.06 88 LYS A CA 1
ATOM 717 C C . LYS A 1 88 ? 0.666 -4.504 -0.641 1.00 98.06 88 LYS A C 1
ATOM 719 O O . LYS A 1 88 ? 0.100 -4.884 0.380 1.00 98.06 88 LYS A O 1
ATOM 724 N N . SER A 1 89 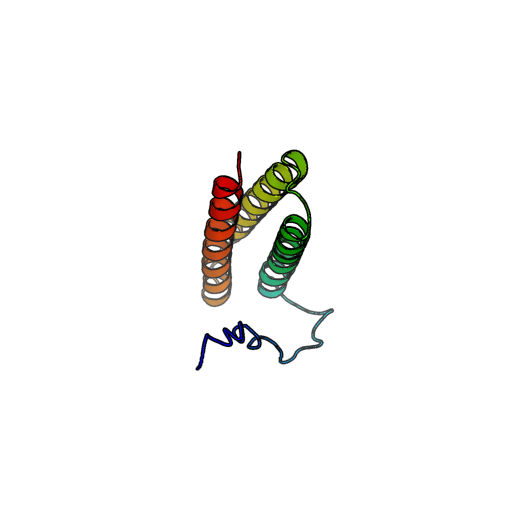? 0.377 -3.344 -1.228 1.00 97.94 89 SER A N 1
ATOM 725 C CA . SER A 1 89 ? -0.673 -2.452 -0.734 1.00 97.94 89 SER A CA 1
ATOM 726 C C . SER A 1 89 ? -2.064 -3.062 -0.844 1.00 97.94 89 SER A C 1
ATOM 728 O O . SER A 1 89 ? -2.817 -2.943 0.114 1.00 97.94 89 SER A O 1
ATOM 730 N N . ASP A 1 90 ? -2.386 -3.765 -1.932 1.00 98.2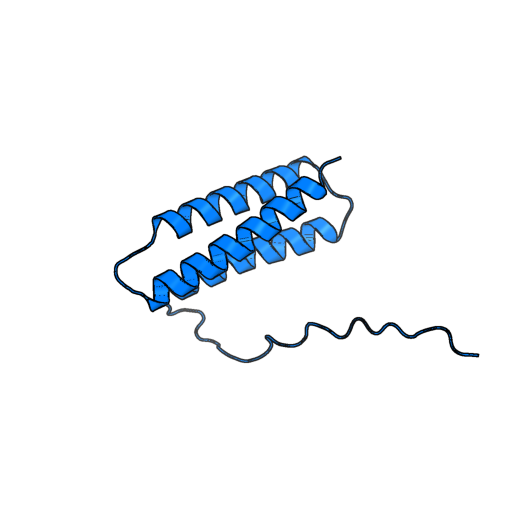5 90 ASP A N 1
ATOM 731 C CA . ASP A 1 90 ? -3.675 -4.455 -2.080 1.00 98.25 90 ASP A CA 1
ATOM 732 C C . ASP A 1 90 ? -3.903 -5.462 -0.935 1.00 98.25 90 ASP A C 1
ATOM 734 O O . ASP A 1 90 ? -4.980 -5.490 -0.341 1.00 98.25 90 ASP A O 1
ATOM 738 N N . ILE A 1 91 ? -2.864 -6.212 -0.540 1.00 98.12 91 ILE A N 1
ATOM 739 C CA . ILE A 1 91 ? -2.919 -7.127 0.616 1.00 98.12 91 ILE A CA 1
ATOM 740 C C . ILE A 1 91 ? -3.196 -6.364 1.919 1.00 98.12 91 ILE A C 1
ATOM 742 O O . ILE A 1 91 ? -4.032 -6.787 2.713 1.00 98.12 91 ILE A O 1
ATOM 746 N N . LYS A 1 92 ? -2.506 -5.240 2.162 1.00 97.50 92 LYS A N 1
ATOM 747 C CA . LYS A 1 92 ? -2.699 -4.444 3.387 1.00 97.50 92 LYS A CA 1
ATOM 748 C C . LYS A 1 92 ? -4.070 -3.767 3.440 1.00 97.50 92 LYS A C 1
ATOM 750 O O . LYS A 1 92 ? -4.652 -3.688 4.516 1.00 97.50 92 LYS A O 1
ATOM 755 N N . ILE A 1 93 ? -4.596 -3.326 2.297 1.00 98.44 93 ILE A N 1
ATOM 756 C CA . ILE A 1 93 ? -5.956 -2.784 2.177 1.00 98.44 93 ILE A CA 1
ATOM 757 C C . ILE A 1 93 ? -6.976 -3.868 2.513 1.00 98.44 93 ILE A C 1
ATOM 759 O O . ILE A 1 93 ? -7.876 -3.611 3.305 1.00 98.44 93 ILE A O 1
ATOM 763 N N . GLN A 1 94 ? -6.833 -5.072 1.948 1.00 97.94 94 GLN A N 1
ATOM 764 C CA . GLN A 1 94 ? -7.745 -6.174 2.254 1.00 97.94 94 GLN A CA 1
ATOM 765 C C . GLN A 1 94 ? -7.698 -6.532 3.739 1.00 97.94 94 GLN A C 1
ATOM 767 O O . GLN A 1 94 ? -8.738 -6.584 4.378 1.00 97.94 94 GLN A O 1
ATOM 772 N N . TYR A 1 95 ? -6.499 -6.648 4.309 1.00 96.56 95 TYR A N 1
ATOM 773 C CA . TYR A 1 95 ? -6.338 -6.892 5.739 1.00 96.56 95 TYR A CA 1
ATOM 774 C C . TYR A 1 95 ? -7.045 -5.831 6.596 1.00 96.56 95 TYR A C 1
ATOM 776 O O . TYR A 1 95 ? -7.784 -6.167 7.511 1.00 96.56 95 TYR A O 1
ATOM 784 N N . LEU A 1 96 ? -6.885 -4.544 6.273 1.00 97.06 96 LEU A N 1
ATOM 785 C CA . LEU A 1 96 ? -7.574 -3.459 6.978 1.00 97.06 96 LEU A CA 1
ATOM 786 C C . LEU A 1 96 ? -9.097 -3.512 6.832 1.00 97.06 96 LEU A C 1
ATOM 788 O O . LEU A 1 96 ? -9.785 -3.056 7.739 1.00 97.06 96 LEU A O 1
ATOM 792 N N . LYS A 1 97 ? -9.627 -4.030 5.720 1.00 96.69 97 LYS A N 1
ATOM 793 C CA . LYS A 1 97 ? -11.069 -4.256 5.549 1.00 96.69 97 LYS A CA 1
ATOM 794 C C . LYS A 1 97 ? -11.560 -5.441 6.368 1.00 96.69 97 LYS A C 1
ATOM 796 O O . LYS A 1 97 ? -12.652 -5.363 6.909 1.00 96.69 97 LYS A O 1
ATOM 801 N N . ASP A 1 98 ? -10.761 -6.497 6.469 1.00 95.25 98 ASP A N 1
ATOM 802 C CA . ASP A 1 98 ? -11.097 -7.692 7.248 1.00 95.25 98 ASP A CA 1
ATOM 803 C C . ASP A 1 98 ? -11.098 -7.412 8.762 1.00 95.25 98 ASP A C 1
ATOM 805 O O . ASP A 1 98 ? -11.774 -8.102 9.514 1.00 95.25 98 ASP A O 1
ATOM 809 N N . LEU A 1 99 ? -10.366 -6.382 9.205 1.00 93.12 99 LEU A N 1
ATOM 810 C CA . LEU A 1 99 ? -10.377 -5.872 10.584 1.00 93.12 99 LEU A CA 1
ATOM 811 C C . LEU A 1 99 ? -11.580 -4.977 10.912 1.00 93.12 99 LEU A C 1
ATOM 813 O O . LEU A 1 99 ? -11.640 -4.425 12.008 1.00 93.12 99 LEU A O 1
ATOM 817 N N . LYS A 1 100 ? -12.465 -4.727 9.949 1.00 89.81 100 LYS A N 1
ATOM 818 C CA . LYS A 1 100 ? -13.641 -3.896 10.169 1.00 89.81 100 LYS A CA 1
ATOM 819 C C . LYS A 1 100 ? -14.694 -4.710 10.923 1.00 89.81 100 LYS A C 1
ATOM 821 O O . LYS A 1 100 ? -15.142 -5.731 10.404 1.00 89.81 100 LYS A O 1
ATOM 826 N N . ASP A 1 101 ? -15.091 -4.208 12.087 1.00 70.31 101 ASP A N 1
ATOM 827 C CA . ASP A 1 101 ? -16.218 -4.725 12.874 1.00 70.31 101 ASP A CA 1
ATOM 828 C C . ASP A 1 101 ? -17.583 -4.325 12.278 1.00 70.31 101 ASP A C 1
ATOM 830 O O . ASP A 1 101 ? -17.719 -3.185 11.756 1.00 70.31 101 ASP A O 1
#

Radius of gyration: 16.71 Å; chains: 1; bounding box: 39×45×48 Å

Foldseek 3Di:
DDDDDPPPPPDPDPPDDDPPPPDDDPLVVLVVLLVVLVVLVVVCVVDPHDLVSLVVSLVSLVVSLVVLCVVDDPDPVSVVSNVVSNVVSVVVSVVSVVPDD

Sequence (101 aa):
MKKLLIMIAILMMTGCSNLDFFGGGKEKNVKNEYSKLSIRLDRLMENEINEKNRAKLEEDFVKYRNKINNSGTKDKEYNAVVREYVRKSDIKIQYLKDLKD

Secondary structure (DSSP, 8-state):
--------------------TT---HHHHHHHHHHHHHHHHHHHHTSS--HHHHHHHHHHHHHHHHHHHTT--S-HHHHHHHHHHHHHHHHHHHHHHHT--

pLDDT: mean 82.91, std 21.2, range [35.69, 98.5]

Organism: NCBI:txid861